Protein AF-A0A9D9TP95-F1 (afdb_monomer_lite)

Foldseek 3Di:
DDDPDDQVRQPLGPQFQDPDPDLLRLLDGGPPDDPVVVVVSVVVVCQQPDFADDPPDPDPPSYDPDQDALERGNCQQQPSNHGDDQAPDPPHGGSNNKDFAADPDADPVRHGHFDPPCGGTDRPDRGHD

Structure (mmCIF, N/CA/C/O backbone):
data_AF-A0A9D9TP95-F1
#
_entry.id   AF-A0A9D9TP95-F1
#
loop_
_atom_site.group_PDB
_atom_site.id
_atom_site.type_symbol
_atom_site.label_atom_id
_atom_site.label_alt_id
_atom_site.label_comp_id
_atom_site.label_asym_id
_atom_site.label_entity_id
_atom_site.label_seq_id
_atom_site.pdbx_PDB_ins_code
_atom_site.Cartn_x
_atom_site.Cartn_y
_atom_site.Cartn_z
_atom_site.occupancy
_atom_site.B_iso_or_equiv
_atom_site.auth_seq_id
_atom_site.auth_comp_id
_atom_site.auth_asym_id
_atom_site.auth_atom_id
_atom_site.pdbx_PDB_model_num
ATOM 1 N N . MET A 1 1 ? 25.372 18.162 0.526 1.00 48.44 1 MET A N 1
ATOM 2 C CA . MET A 1 1 ? 25.141 17.201 -0.574 1.00 48.44 1 MET A CA 1
ATOM 3 C C . MET A 1 1 ? 24.966 15.839 0.082 1.00 48.44 1 MET A C 1
ATOM 5 O O . MET A 1 1 ? 25.792 15.549 0.942 1.00 48.44 1 MET A O 1
ATOM 9 N N .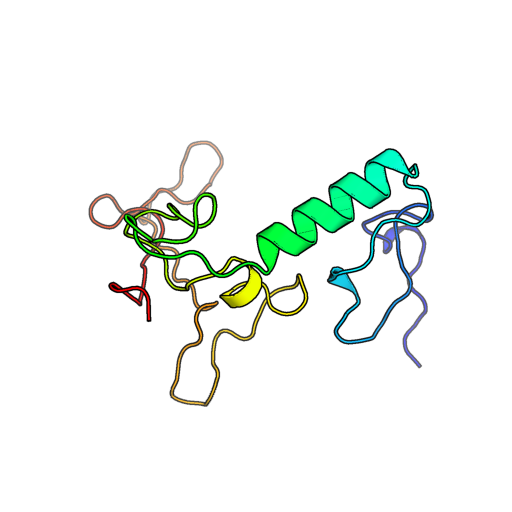 PRO A 1 2 ? 23.899 15.067 -0.193 1.00 68.06 2 PRO A N 1
ATOM 10 C CA . PRO A 1 2 ? 23.790 13.712 0.343 1.00 68.06 2 PRO A CA 1
ATOM 11 C C . PRO A 1 2 ? 24.986 12.885 -0.132 1.00 68.06 2 PRO A C 1
ATOM 13 O O . PRO A 1 2 ? 25.439 13.062 -1.264 1.00 68.06 2 PRO A O 1
ATOM 16 N N . ILE A 1 3 ? 25.514 12.025 0.734 1.00 68.25 3 ILE A N 1
ATOM 17 C CA . ILE A 1 3 ? 26.548 11.059 0.358 1.00 68.25 3 ILE A CA 1
ATOM 18 C C . ILE A 1 3 ? 25.890 10.068 -0.620 1.00 68.25 3 ILE A C 1
ATOM 20 O O . ILE A 1 3 ? 24.784 9.607 -0.326 1.00 68.25 3 ILE A O 1
ATOM 24 N N . PRO A 1 4 ? 26.489 9.782 -1.791 1.00 69.62 4 PRO A N 1
ATOM 25 C CA . PRO A 1 4 ? 25.954 8.761 -2.683 1.00 69.62 4 PRO A CA 1
ATOM 26 C C . PRO A 1 4 ? 25.964 7.408 -1.959 1.00 69.62 4 PRO A C 1
ATOM 28 O O . PRO A 1 4 ? 26.972 7.098 -1.317 1.00 69.62 4 PRO A O 1
ATOM 31 N N . PRO A 1 5 ? 24.875 6.620 -2.036 1.00 70.00 5 PRO A N 1
ATOM 32 C CA . PRO A 1 5 ? 24.805 5.358 -1.323 1.00 70.00 5 PRO A CA 1
ATOM 33 C C . PRO A 1 5 ? 25.920 4.421 -1.790 1.00 70.00 5 PRO A C 1
ATOM 35 O O . PRO A 1 5 ? 26.209 4.337 -2.989 1.00 70.00 5 PRO A O 1
ATOM 38 N N . ASN A 1 6 ? 26.566 3.742 -0.845 1.00 77.75 6 ASN A N 1
ATOM 39 C CA . ASN A 1 6 ? 27.546 2.710 -1.166 1.00 77.75 6 ASN A CA 1
ATOM 40 C C . ASN A 1 6 ? 26.844 1.431 -1.666 1.00 77.75 6 ASN A C 1
ATOM 42 O O . ASN A 1 6 ? 25.619 1.321 -1.635 1.00 77.75 6 ASN A O 1
ATOM 46 N N . GLU A 1 7 ? 27.612 0.457 -2.160 1.00 70.94 7 GLU A N 1
ATOM 47 C CA . GLU A 1 7 ? 27.042 -0.772 -2.735 1.00 70.94 7 GLU A CA 1
ATOM 48 C C . GLU A 1 7 ? 26.197 -1.579 -1.741 1.00 70.94 7 GLU A C 1
ATOM 50 O O . GLU A 1 7 ? 25.209 -2.186 -2.152 1.00 70.94 7 GLU A O 1
ATOM 55 N N . ASP A 1 8 ? 26.539 -1.532 -0.453 1.00 73.00 8 ASP A N 1
ATOM 56 C CA . ASP A 1 8 ? 25.838 -2.239 0.623 1.00 73.00 8 ASP A CA 1
ATOM 57 C C . ASP A 1 8 ? 24.522 -1.540 1.021 1.00 73.00 8 ASP A C 1
ATOM 59 O O . ASP A 1 8 ? 23.633 -2.156 1.607 1.00 73.00 8 ASP A O 1
ATOM 63 N N . GLU A 1 9 ? 24.364 -0.258 0.675 1.00 77.38 9 GLU A N 1
ATOM 64 C CA . GLU A 1 9 ? 23.144 0.530 0.898 1.00 77.38 9 GLU A CA 1
ATOM 65 C C . GLU A 1 9 ? 22.111 0.358 -0.231 1.00 77.38 9 GLU A C 1
ATOM 67 O O . GLU A 1 9 ? 20.949 0.759 -0.093 1.00 77.38 9 GLU A O 1
ATOM 72 N N . LEU A 1 10 ? 22.494 -0.273 -1.346 1.00 79.25 10 LEU A N 1
ATOM 73 C CA . LEU A 1 10 ? 21.586 -0.576 -2.449 1.00 79.25 10 LEU A CA 1
ATOM 74 C C . LEU A 1 10 ? 20.769 -1.835 -2.136 1.00 79.25 10 LEU A C 1
ATOM 76 O O . LEU A 1 10 ? 21.159 -2.948 -2.479 1.00 79.25 10 LEU A O 1
ATOM 80 N N . LEU A 1 11 ? 19.583 -1.659 -1.550 1.00 75.81 11 LEU A N 1
ATOM 81 C CA . LEU A 1 11 ? 18.682 -2.767 -1.184 1.00 75.81 11 LEU A CA 1
ATOM 82 C C . LEU A 1 11 ? 18.275 -3.668 -2.372 1.00 75.81 11 LEU A C 1
ATOM 84 O O . LEU A 1 11 ? 17.954 -4.835 -2.169 1.00 75.81 11 LEU A O 1
ATOM 88 N N . GLY A 1 12 ? 18.291 -3.144 -3.605 1.00 77.31 12 GLY A N 1
ATOM 89 C CA . GLY A 1 12 ? 18.065 -3.914 -4.840 1.00 77.31 12 GLY A CA 1
ATOM 90 C C . GLY A 1 12 ? 19.350 -4.375 -5.544 1.00 77.31 12 GLY A C 1
ATOM 91 O O . GLY A 1 12 ? 19.296 -5.007 -6.598 1.00 77.31 12 GLY A O 1
ATOM 92 N N . GLY A 1 13 ? 20.523 -4.031 -5.011 1.00 84.31 13 GLY A N 1
ATOM 93 C CA . GLY A 1 13 ? 21.806 -4.175 -5.691 1.00 84.31 13 GLY A CA 1
ATOM 94 C C . GLY A 1 13 ? 21.937 -3.283 -6.933 1.00 84.31 13 GLY A C 1
ATOM 95 O O . GLY A 1 13 ? 20.998 -2.600 -7.356 1.00 84.31 13 GLY A O 1
ATOM 96 N N . LYS A 1 14 ? 23.121 -3.297 -7.556 1.00 81.00 14 LYS A N 1
ATOM 97 C CA . LYS A 1 14 ? 23.437 -2.471 -8.740 1.00 81.00 14 LYS A CA 1
ATOM 98 C C . LYS A 1 14 ? 22.475 -2.679 -9.906 1.00 81.00 14 LYS A C 1
ATOM 100 O O . LYS A 1 14 ? 22.151 -1.734 -10.612 1.00 81.00 14 LYS A O 1
ATOM 105 N N . SER A 1 15 ? 22.050 -3.921 -10.113 1.00 83.50 15 SER A N 1
ATOM 106 C CA . SER A 1 15 ? 21.287 -4.306 -11.297 1.00 83.50 15 SER A CA 1
ATOM 107 C C . SER A 1 15 ? 19.790 -4.033 -11.174 1.00 83.50 15 SER A C 1
ATOM 109 O O . SER A 1 15 ? 19.131 -3.991 -12.202 1.00 83.50 15 SER A O 1
ATOM 111 N N . ALA A 1 16 ? 19.244 -3.865 -9.963 1.00 85.94 16 ALA A N 1
ATOM 112 C CA . ALA A 1 16 ? 17.809 -3.639 -9.760 1.00 85.94 16 ALA A CA 1
ATOM 113 C C . ALA A 1 16 ? 17.478 -2.292 -9.095 1.00 85.94 16 ALA A C 1
ATOM 115 O O . ALA A 1 16 ? 16.304 -1.958 -8.949 1.00 85.94 16 ALA A O 1
ATOM 116 N N . THR A 1 17 ? 18.486 -1.503 -8.710 1.00 87.69 17 THR A N 1
ATOM 117 C CA . THR A 1 17 ? 18.275 -0.141 -8.206 1.00 87.69 17 THR A CA 1
ATOM 118 C C . THR A 1 17 ? 18.027 0.821 -9.363 1.00 87.69 17 THR A C 1
ATOM 120 O O . THR A 1 17 ? 18.840 0.916 -10.280 1.00 87.69 17 THR A O 1
ATOM 123 N N . VAL A 1 18 ? 16.939 1.584 -9.271 1.00 88.88 18 VAL A N 1
ATOM 124 C CA . VAL A 1 18 ? 16.658 2.727 -10.146 1.00 88.88 18 VAL A CA 1
ATOM 125 C C . VAL A 1 18 ? 16.980 4.009 -9.382 1.00 88.88 18 VAL A C 1
ATOM 127 O O . VAL A 1 18 ? 16.461 4.231 -8.289 1.00 88.88 18 VAL A O 1
ATOM 130 N N . PHE A 1 19 ? 17.845 4.858 -9.940 1.00 86.81 19 PHE A N 1
ATOM 131 C CA . PHE A 1 19 ? 18.233 6.131 -9.322 1.00 86.81 19 PHE A CA 1
ATOM 132 C C . PHE A 1 19 ? 17.210 7.226 -9.637 1.00 86.81 19 PHE A C 1
ATOM 134 O O . PHE A 1 19 ? 17.455 8.120 -10.444 1.00 86.81 19 PHE A O 1
ATOM 141 N N . ASP A 1 20 ? 16.056 7.144 -8.984 1.00 89.00 20 ASP A N 1
ATOM 142 C CA . ASP A 1 20 ? 14.992 8.140 -9.047 1.00 89.00 20 ASP A CA 1
ATOM 143 C C . ASP A 1 20 ? 14.729 8.676 -7.633 1.00 89.00 20 ASP A C 1
ATOM 145 O O . ASP A 1 20 ? 14.465 7.919 -6.704 1.00 89.00 20 ASP A O 1
ATOM 149 N N . GLN A 1 21 ? 14.860 9.990 -7.459 1.00 90.25 21 GLN A N 1
ATOM 150 C CA . GLN A 1 21 ? 14.599 10.687 -6.191 1.00 90.25 21 GLN A CA 1
ATOM 151 C C . GLN A 1 21 ? 13.305 11.504 -6.239 1.00 90.25 21 GLN A C 1
ATOM 153 O O . GLN A 1 21 ? 13.030 12.305 -5.343 1.00 90.25 21 GLN A O 1
ATOM 158 N N . THR A 1 22 ? 12.519 11.342 -7.300 1.00 92.75 22 THR A N 1
ATOM 159 C CA . THR A 1 22 ? 11.205 11.955 -7.410 1.00 92.75 22 THR A CA 1
ATOM 160 C C . THR A 1 22 ? 10.172 11.152 -6.629 1.00 92.75 22 THR A C 1
ATOM 162 O O . THR A 1 22 ? 10.390 10.039 -6.156 1.00 92.75 22 THR A O 1
ATOM 165 N N . GLU A 1 23 ? 8.981 11.716 -6.534 1.00 89.94 23 GLU A N 1
ATOM 166 C CA . GLU A 1 23 ? 7.795 11.062 -5.991 1.00 89.94 23 GLU A CA 1
ATOM 167 C C . GLU A 1 23 ? 7.376 9.765 -6.710 1.00 89.94 23 GLU A C 1
ATOM 169 O O . GLU A 1 23 ? 6.536 9.046 -6.178 1.00 89.94 23 GLU A O 1
ATOM 174 N N . ASN A 1 24 ? 7.940 9.458 -7.885 1.00 91.25 24 ASN A N 1
ATOM 175 C CA . ASN A 1 24 ? 7.645 8.242 -8.650 1.00 91.25 24 ASN A CA 1
ATOM 176 C C . ASN A 1 24 ? 8.690 7.131 -8.459 1.00 91.25 24 ASN A C 1
ATOM 178 O O . ASN A 1 24 ? 8.580 6.089 -9.103 1.00 91.25 24 ASN A O 1
ATOM 182 N N . ALA A 1 25 ? 9.663 7.315 -7.557 1.00 91.25 25 ALA A N 1
ATOM 183 C CA . ALA A 1 25 ? 10.798 6.410 -7.378 1.00 91.25 25 ALA A CA 1
ATOM 184 C C . ALA A 1 25 ? 10.410 4.928 -7.235 1.00 91.25 25 ALA A C 1
ATOM 186 O O . ALA A 1 25 ? 11.073 4.054 -7.793 1.00 91.25 25 ALA A O 1
ATOM 187 N N . LEU A 1 26 ? 9.311 4.651 -6.529 1.00 90.56 26 LEU A N 1
ATOM 188 C CA . LEU A 1 26 ? 8.838 3.298 -6.219 1.00 90.56 26 LEU A CA 1
ATOM 189 C C . LEU A 1 26 ? 7.982 2.667 -7.329 1.00 90.56 26 LEU A C 1
ATOM 191 O O . LEU A 1 26 ? 7.660 1.485 -7.253 1.00 90.56 26 LEU A O 1
ATOM 195 N N . GLY A 1 27 ? 7.641 3.431 -8.369 1.00 91.50 27 GLY A N 1
ATOM 196 C CA . GLY A 1 27 ? 6.860 2.965 -9.515 1.00 91.50 27 GLY A CA 1
ATOM 197 C C . GLY A 1 27 ? 7.703 2.495 -10.701 1.00 91.50 27 GLY A C 1
ATOM 198 O O . GLY A 1 27 ? 7.140 2.142 -11.741 1.00 91.50 27 GLY A O 1
ATOM 199 N N . ASN A 1 28 ? 9.034 2.510 -10.585 1.00 92.69 28 ASN A N 1
ATOM 200 C CA . ASN A 1 28 ? 9.930 2.142 -11.678 1.00 92.69 28 ASN A CA 1
ATOM 201 C C . ASN A 1 28 ? 10.078 0.613 -11.811 1.00 92.69 28 ASN A C 1
ATOM 203 O O . ASN A 1 28 ? 10.288 -0.072 -10.806 1.00 92.69 28 ASN A O 1
ATOM 207 N N . PRO A 1 29 ? 10.032 0.055 -13.037 1.00 93.06 29 PRO A N 1
ATOM 208 C CA . PRO A 1 29 ? 10.486 -1.310 -13.272 1.00 93.06 29 PRO A CA 1
ATOM 209 C C . PRO A 1 29 ? 12.008 -1.397 -13.115 1.00 93.06 29 PRO A C 1
ATOM 211 O O . PRO A 1 29 ? 12.728 -0.431 -13.368 1.00 93.06 29 PRO A O 1
ATOM 214 N N . ILE A 1 30 ? 12.516 -2.581 -12.775 1.00 90.19 30 ILE A N 1
ATOM 215 C CA . ILE A 1 30 ? 13.963 -2.833 -12.800 1.00 90.19 30 ILE A CA 1
ATOM 216 C C . ILE A 1 30 ? 14.474 -2.780 -14.256 1.00 90.19 30 ILE A C 1
ATOM 218 O O . ILE A 1 30 ? 13.773 -3.182 -15.186 1.00 90.19 30 ILE A O 1
ATOM 222 N N . HIS A 1 31 ? 15.688 -2.270 -14.476 1.00 86.19 31 HIS A N 1
ATOM 223 C CA . HIS A 1 31 ? 16.194 -1.882 -15.807 1.00 86.19 31 HIS A CA 1
ATOM 224 C C . HIS A 1 31 ? 16.405 -3.030 -16.814 1.00 86.19 31 HIS A C 1
ATOM 226 O O . HIS A 1 31 ? 16.616 -2.797 -17.999 1.00 86.19 31 HIS A O 1
ATOM 232 N N . ASN A 1 32 ? 16.383 -4.266 -16.342 1.00 88.25 32 ASN A N 1
ATOM 233 C CA . ASN A 1 32 ? 16.829 -5.482 -17.017 1.00 88.25 32 ASN A CA 1
ATOM 234 C C . ASN A 1 32 ? 15.716 -6.540 -17.096 1.00 88.25 32 ASN A C 1
ATOM 236 O O . ASN A 1 32 ? 15.986 -7.735 -17.220 1.00 88.25 32 ASN A O 1
ATOM 240 N N . LEU A 1 33 ? 14.459 -6.092 -17.042 1.00 92.12 33 LEU A N 1
ATOM 241 C CA . LEU A 1 33 ? 13.306 -6.911 -17.399 1.00 92.12 33 LEU A CA 1
ATOM 242 C C . LEU A 1 33 ? 13.304 -7.232 -18.896 1.00 92.12 33 LEU A C 1
ATOM 244 O O . LEU A 1 33 ? 13.659 -6.398 -19.727 1.00 92.12 33 LEU A O 1
ATOM 248 N N . THR A 1 34 ? 12.854 -8.439 -19.240 1.00 96.19 34 THR A N 1
ATOM 249 C CA . THR A 1 34 ? 12.525 -8.777 -20.629 1.00 96.19 34 THR A CA 1
ATOM 250 C C . THR A 1 34 ? 11.283 -8.005 -21.084 1.00 96.19 34 THR A C 1
ATOM 252 O O . THR A 1 34 ? 10.491 -7.558 -20.252 1.00 96.19 34 THR A O 1
ATOM 255 N N . ASP A 1 35 ? 11.037 -7.911 -22.393 1.00 96.81 35 ASP A N 1
ATOM 256 C CA . ASP A 1 35 ? 9.807 -7.290 -22.916 1.00 96.81 35 ASP A CA 1
ATOM 257 C C . ASP A 1 35 ? 8.540 -7.942 -22.340 1.00 96.81 35 ASP A C 1
ATOM 259 O O . ASP A 1 35 ? 7.580 -7.263 -21.970 1.00 96.81 35 ASP A O 1
ATOM 263 N N . ALA A 1 36 ? 8.550 -9.271 -22.198 1.00 97.81 36 ALA A N 1
ATOM 264 C CA . ALA A 1 36 ? 7.447 -10.009 -21.593 1.00 97.81 36 ALA A CA 1
ATOM 265 C C . ALA A 1 36 ? 7.235 -9.621 -20.119 1.00 97.81 36 ALA A C 1
ATOM 267 O O . ALA A 1 36 ? 6.094 -9.507 -19.666 1.00 97.81 36 ALA A O 1
ATOM 268 N N . ASP A 1 37 ? 8.313 -9.385 -19.372 1.00 97.00 37 ASP A N 1
ATOM 269 C CA . ASP A 1 37 ? 8.229 -8.972 -17.972 1.00 97.00 37 ASP A CA 1
ATOM 270 C C . ASP A 1 37 ? 7.837 -7.502 -17.818 1.00 97.00 37 ASP A C 1
ATOM 272 O O . ASP A 1 37 ? 7.077 -7.177 -16.909 1.00 97.00 37 ASP A O 1
ATOM 276 N N . LEU A 1 38 ? 8.249 -6.620 -18.733 1.00 95.94 38 LEU A N 1
ATOM 277 C CA . LEU A 1 38 ? 7.774 -5.233 -18.778 1.00 95.94 38 LEU A CA 1
ATOM 278 C C . LEU A 1 38 ? 6.264 -5.155 -19.031 1.00 95.94 38 LEU A C 1
ATOM 280 O O . LEU A 1 38 ? 5.571 -4.343 -18.410 1.00 95.94 38 LEU A O 1
ATOM 284 N N . ILE A 1 39 ? 5.731 -6.028 -19.893 1.00 97.25 39 ILE A N 1
ATOM 285 C CA . ILE A 1 39 ? 4.283 -6.151 -20.111 1.00 97.25 39 ILE A CA 1
ATOM 286 C C . ILE A 1 39 ? 3.589 -6.604 -18.822 1.00 97.25 39 ILE A C 1
ATOM 288 O O . ILE A 1 39 ? 2.595 -5.998 -18.418 1.00 97.25 39 ILE A O 1
ATOM 292 N N . ARG A 1 40 ? 4.122 -7.628 -18.139 1.00 96.69 40 ARG A N 1
ATOM 293 C CA . ARG A 1 40 ? 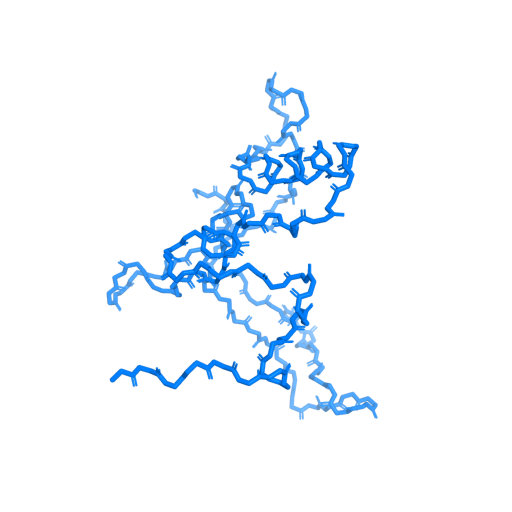3.575 -8.112 -16.856 1.00 96.69 40 ARG A CA 1
ATOM 294 C C . ARG A 1 40 ? 3.616 -7.036 -15.775 1.00 96.69 40 ARG A C 1
ATOM 296 O O . ARG A 1 40 ? 2.616 -6.832 -15.091 1.00 96.69 40 ARG A O 1
ATOM 303 N N . PHE A 1 41 ? 4.733 -6.321 -15.657 1.00 95.25 41 PHE A N 1
ATOM 304 C CA . PHE A 1 41 ? 4.890 -5.197 -14.738 1.00 95.25 41 PHE A CA 1
ATOM 305 C C . PHE A 1 41 ? 3.840 -4.116 -15.007 1.00 95.25 41 PHE A C 1
ATOM 307 O O . PHE A 1 41 ? 3.128 -3.694 -14.098 1.00 95.25 41 PHE A O 1
ATOM 314 N N . SER A 1 42 ? 3.687 -3.714 -16.270 1.00 94.69 42 SER A N 1
ATOM 315 C CA . SER A 1 42 ? 2.732 -2.677 -16.673 1.00 94.69 42 SER A CA 1
ATOM 316 C C . SER A 1 42 ? 1.285 -3.092 -16.404 1.00 94.69 42 SER A C 1
ATOM 318 O O . SER A 1 42 ? 0.495 -2.290 -15.901 1.00 94.69 42 SER A O 1
ATOM 320 N N . ALA A 1 43 ? 0.941 -4.355 -16.678 1.00 94.62 43 ALA A N 1
ATOM 321 C CA . ALA A 1 43 ? -0.370 -4.914 -16.364 1.00 94.62 43 ALA A CA 1
ATOM 322 C C . ALA A 1 43 ? -0.633 -4.930 -14.848 1.00 94.62 43 ALA A C 1
ATOM 324 O O . ALA A 1 43 ? -1.681 -4.464 -14.404 1.00 94.62 43 ALA A O 1
ATOM 325 N N . GLY A 1 44 ? 0.333 -5.385 -14.043 1.00 92.38 44 GLY A N 1
ATOM 326 C CA . GLY A 1 44 ? 0.239 -5.376 -12.580 1.00 92.38 44 GLY A CA 1
ATOM 327 C C . GLY A 1 44 ? 0.083 -3.966 -12.007 1.00 92.38 44 GLY A C 1
ATOM 328 O O . GLY A 1 44 ? -0.794 -3.726 -11.179 1.00 92.38 44 GLY A O 1
ATOM 329 N N . ASN A 1 45 ? 0.857 -3.003 -12.508 1.00 92.56 45 ASN A N 1
ATOM 330 C CA . ASN A 1 45 ? 0.751 -1.609 -12.082 1.00 92.56 45 ASN A CA 1
ATOM 331 C C . ASN A 1 45 ? -0.603 -0.984 -12.490 1.00 92.56 45 ASN A C 1
ATOM 333 O O . ASN A 1 45 ? -1.204 -0.208 -11.745 1.00 92.56 45 ASN A O 1
ATOM 337 N N . SER A 1 46 ? -1.152 -1.364 -13.650 1.0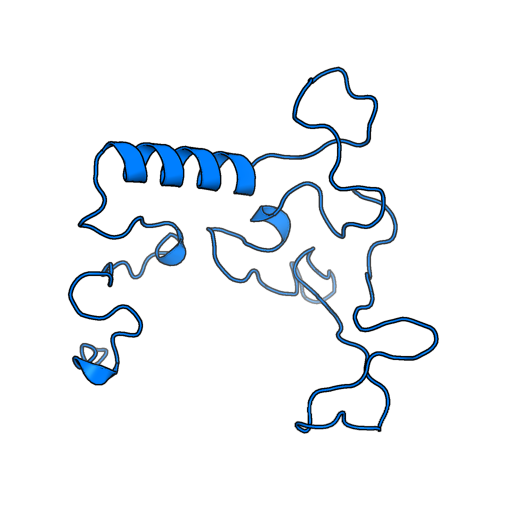0 91.50 46 SER A N 1
ATOM 338 C CA . SER A 1 46 ? -2.523 -0.989 -14.021 1.00 91.50 46 SER A CA 1
ATOM 339 C C . SER A 1 46 ? -3.553 -1.544 -13.033 1.00 91.50 46 SER A C 1
ATOM 341 O O . SER A 1 46 ? -4.412 -0.788 -12.584 1.00 91.50 46 SER A O 1
ATOM 343 N N . LEU A 1 47 ? -3.441 -2.817 -12.636 1.00 88.81 47 LEU A N 1
ATOM 344 C CA . LEU A 1 47 ? -4.318 -3.429 -11.630 1.00 88.81 47 LEU A CA 1
ATOM 345 C C . LEU A 1 47 ? -4.198 -2.751 -10.256 1.00 88.81 47 LEU A C 1
ATOM 347 O O . LEU A 1 47 ? -5.219 -2.490 -9.627 1.00 88.81 47 LEU A O 1
ATOM 351 N N . ASN A 1 48 ? -2.985 -2.394 -9.822 1.00 89.12 48 ASN A N 1
ATOM 352 C CA . ASN A 1 48 ? -2.741 -1.676 -8.562 1.00 89.12 48 ASN A CA 1
ATOM 353 C C . ASN A 1 48 ? -3.485 -0.328 -8.500 1.00 89.12 48 ASN A C 1
ATOM 355 O O . ASN A 1 48 ? -4.016 0.069 -7.460 1.00 89.12 48 ASN A O 1
ATOM 359 N N . ARG A 1 49 ? -3.546 0.373 -9.638 1.00 89.81 49 ARG A N 1
ATOM 360 C CA . ARG A 1 49 ? -4.198 1.683 -9.772 1.00 89.81 49 ARG A CA 1
ATOM 361 C C . ARG A 1 49 ? -5.685 1.612 -10.102 1.00 89.81 49 ARG A C 1
ATOM 363 O O . ARG A 1 49 ? -6.346 2.648 -10.120 1.00 89.81 49 ARG A O 1
ATOM 370 N N . ASN A 1 50 ? -6.210 0.427 -10.389 1.00 88.19 50 ASN A N 1
ATOM 371 C CA . ASN A 1 50 ? -7.603 0.271 -10.766 1.00 88.19 50 ASN A CA 1
ATOM 372 C C . ASN A 1 50 ? -8.520 0.429 -9.551 1.00 88.19 50 ASN A C 1
ATOM 374 O O . ASN A 1 50 ? -8.324 -0.212 -8.522 1.00 88.19 50 ASN A O 1
ATOM 378 N N . ASN A 1 51 ? -9.563 1.245 -9.714 1.00 86.62 51 ASN A N 1
ATOM 379 C CA . ASN A 1 51 ? -10.684 1.249 -8.785 1.00 86.62 51 ASN A CA 1
ATOM 380 C C . ASN A 1 51 ? -11.523 -0.015 -8.996 1.00 86.62 51 ASN A C 1
ATOM 382 O O . ASN A 1 51 ? -11.891 -0.348 -10.133 1.00 86.62 51 ASN A O 1
ATOM 386 N N . TRP A 1 52 ? -11.818 -0.671 -7.884 1.00 83.56 52 TRP A N 1
ATOM 387 C CA . TRP A 1 52 ? -12.700 -1.812 -7.731 1.00 83.56 52 TRP A CA 1
ATOM 388 C C . TRP A 1 52 ? -14.069 -1.337 -7.271 1.00 83.56 52 TRP A C 1
ATOM 390 O O . TRP A 1 52 ? -14.206 -0.334 -6.567 1.00 83.56 52 TRP A O 1
ATOM 400 N N . THR A 1 53 ? -15.089 -2.076 -7.668 1.00 77.38 53 THR A N 1
ATOM 401 C CA . THR A 1 53 ? -16.483 -1.759 -7.382 1.00 77.38 53 THR A CA 1
ATOM 402 C C . THR A 1 53 ? -17.155 -2.958 -6.726 1.00 77.38 53 THR A C 1
ATOM 404 O O . THR A 1 53 ? -16.760 -4.113 -6.917 1.00 77.38 53 THR A O 1
ATOM 407 N N . THR A 1 54 ? -18.126 -2.672 -5.862 1.00 74.94 54 THR A N 1
ATOM 408 C CA . THR A 1 54 ? -18.906 -3.705 -5.188 1.00 74.94 54 THR A CA 1
ATOM 409 C C . THR A 1 54 ? -19.733 -4.458 -6.220 1.00 74.94 54 THR A C 1
ATOM 411 O O . THR A 1 54 ? -20.499 -3.854 -6.967 1.00 74.94 54 THR A O 1
ATOM 414 N N . ALA A 1 55 ? -19.602 -5.782 -6.229 1.00 72.38 55 ALA A N 1
ATOM 415 C CA . ALA A 1 55 ? -20.397 -6.628 -7.102 1.00 72.38 55 ALA A CA 1
ATOM 416 C C . ALA A 1 55 ? -21.892 -6.579 -6.715 1.00 72.38 55 ALA A C 1
ATOM 418 O O . ALA A 1 55 ? -22.211 -6.504 -5.523 1.00 72.38 55 ALA A O 1
ATOM 419 N N . PRO A 1 56 ? -22.815 -6.701 -7.685 1.00 76.44 56 PRO A N 1
ATOM 420 C CA . PRO A 1 56 ? -22.564 -6.822 -9.122 1.00 76.44 56 PRO A CA 1
ATOM 421 C C . PRO A 1 56 ? -22.393 -5.445 -9.785 1.00 76.44 56 PRO A C 1
ATOM 423 O O . PRO A 1 56 ? -23.295 -4.609 -9.708 1.00 76.44 56 PRO A O 1
ATOM 426 N N . ALA A 1 57 ? -21.280 -5.218 -10.485 1.00 69.56 57 ALA A N 1
ATOM 427 C CA . ALA A 1 57 ? -21.094 -4.018 -11.292 1.00 69.56 57 ALA A CA 1
ATOM 428 C C . ALA A 1 57 ? -21.209 -4.316 -12.793 1.00 69.56 57 ALA A C 1
ATOM 430 O O . ALA A 1 57 ? -20.991 -5.428 -13.263 1.00 69.56 57 ALA A O 1
ATOM 431 N N . SER A 1 58 ? -21.521 -3.290 -13.586 1.00 70.19 58 SER A N 1
ATOM 432 C CA . SER A 1 58 ? -21.619 -3.407 -15.049 1.00 70.19 58 SER A CA 1
ATOM 433 C C . SER A 1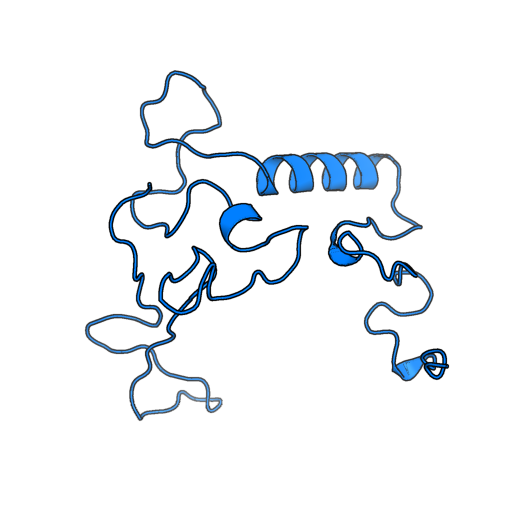 58 ? -20.264 -3.609 -15.745 1.00 70.19 58 SER A C 1
ATOM 435 O O . SER A 1 58 ? -20.221 -3.935 -16.930 1.00 70.19 58 SER A O 1
ATOM 437 N N . ALA A 1 59 ? -19.153 -3.382 -15.038 1.00 70.19 59 ALA A N 1
ATOM 438 C CA . ALA A 1 59 ? -17.796 -3.515 -15.554 1.00 70.19 59 ALA A CA 1
ATOM 439 C C . ALA A 1 59 ? -17.188 -4.870 -15.152 1.00 70.19 59 ALA A C 1
ATOM 441 O O . ALA A 1 59 ? -16.488 -4.977 -14.143 1.00 70.19 59 ALA A O 1
ATOM 442 N N . ASN A 1 60 ? -17.430 -5.893 -15.977 1.00 63.66 60 ASN A N 1
ATOM 443 C CA . ASN A 1 60 ? -16.858 -7.232 -15.807 1.00 63.66 60 ASN A CA 1
ATOM 444 C C . ASN A 1 60 ? -15.327 -7.156 -15.620 1.00 63.66 60 ASN A C 1
ATOM 446 O O . ASN A 1 60 ? -14.626 -6.560 -16.439 1.00 63.66 60 ASN A O 1
ATOM 450 N N . GLY A 1 61 ? -14.809 -7.748 -14.538 1.00 70.31 61 GLY A N 1
ATOM 451 C CA . GLY A 1 61 ? -13.376 -7.751 -14.194 1.00 70.31 61 GLY A CA 1
ATOM 452 C C . GLY A 1 61 ? -12.920 -6.661 -13.213 1.00 70.31 61 GLY A C 1
ATOM 453 O O . GLY A 1 61 ? -11.748 -6.645 -12.844 1.00 70.31 61 GLY A O 1
ATOM 454 N N . ARG A 1 62 ? -13.821 -5.770 -12.771 1.00 71.56 62 ARG A N 1
ATOM 455 C CA . ARG A 1 62 ? -13.593 -4.829 -11.650 1.00 71.56 62 ARG A CA 1
ATOM 456 C C . ARG A 1 62 ? -14.442 -5.138 -10.414 1.00 71.56 62 ARG A C 1
ATOM 458 O O . ARG A 1 62 ? -14.400 -4.388 -9.439 1.00 71.56 62 ARG A O 1
ATOM 465 N N . ASP A 1 63 ? -15.185 -6.237 -10.463 1.00 71.44 63 ASP A N 1
ATOM 466 C CA . ASP A 1 63 ? -15.866 -6.808 -9.310 1.00 71.44 63 ASP A CA 1
ATOM 467 C C . ASP A 1 63 ? -14.838 -7.406 -8.340 1.00 71.44 63 ASP A C 1
ATOM 469 O O . ASP A 1 63 ? -13.932 -8.126 -8.757 1.00 71.44 63 ASP A O 1
ATOM 473 N N . GLY A 1 64 ? -15.029 -7.185 -7.037 1.00 65.31 64 GLY A N 1
ATOM 474 C CA . GLY A 1 64 ? -14.541 -8.143 -6.040 1.00 65.31 64 GLY A CA 1
ATOM 475 C C . GLY A 1 64 ? -13.226 -7.841 -5.315 1.00 65.31 64 GLY A C 1
ATOM 476 O O . GLY A 1 64 ? -12.343 -8.689 -5.280 1.00 65.31 64 GLY A O 1
ATOM 477 N N . LEU A 1 65 ? -13.155 -6.735 -4.568 1.00 64.94 65 LEU A N 1
ATOM 478 C CA . LEU A 1 65 ? -12.260 -6.667 -3.392 1.00 64.94 65 LEU A CA 1
ATOM 479 C C . LEU A 1 65 ? -12.875 -7.290 -2.120 1.00 64.94 65 LEU A C 1
ATOM 481 O O . LEU A 1 65 ? -12.192 -7.455 -1.112 1.00 64.94 65 LEU A O 1
ATOM 485 N N . GLY A 1 66 ? -14.162 -7.647 -2.161 1.00 69.00 66 GLY A N 1
ATOM 486 C CA . GLY A 1 66 ? -14.929 -8.048 -0.983 1.00 69.00 66 GLY A CA 1
ATOM 487 C C . GLY A 1 66 ? -15.428 -6.846 -0.162 1.00 69.00 66 GLY A C 1
ATOM 488 O O . GLY A 1 66 ? -15.117 -5.699 -0.478 1.00 69.00 66 GLY A O 1
ATOM 489 N N . PRO A 1 67 ? -16.248 -7.084 0.877 1.00 66.81 67 PRO A N 1
ATOM 490 C CA . PRO A 1 67 ? -16.918 -6.014 1.621 1.00 66.81 67 PRO A CA 1
ATOM 491 C C . PRO A 1 67 ? -16.009 -5.257 2.604 1.00 66.81 67 PRO A C 1
ATOM 493 O O . PRO A 1 67 ? -16.407 -4.211 3.107 1.00 66.81 67 PRO A O 1
ATOM 496 N N . LEU A 1 68 ? -14.813 -5.773 2.904 1.00 70.38 68 LEU A N 1
ATOM 497 C CA . LEU A 1 68 ? -13.930 -5.245 3.946 1.00 70.38 68 LEU A CA 1
ATOM 498 C C . LEU A 1 68 ? -12.652 -4.665 3.337 1.00 70.38 68 LEU A C 1
ATOM 500 O O . LEU A 1 68 ? -11.614 -5.323 3.293 1.00 70.38 68 LEU A O 1
ATOM 504 N N . PHE A 1 69 ? -12.726 -3.416 2.883 1.00 74.31 69 PHE A N 1
ATOM 505 C CA . PHE A 1 69 ? -11.560 -2.663 2.427 1.00 74.31 69 PHE A CA 1
ATOM 506 C C . PHE A 1 69 ? -11.668 -1.203 2.865 1.00 74.31 69 PHE A C 1
ATOM 508 O O . PHE A 1 69 ? -12.746 -0.611 2.832 1.00 74.31 69 PHE A O 1
ATOM 515 N N . ASN A 1 70 ? -10.540 -0.593 3.236 1.00 79.19 70 ASN A N 1
ATOM 516 C CA . ASN A 1 70 ? -10.531 0.816 3.630 1.00 79.19 70 ASN A CA 1
ATOM 517 C C . ASN A 1 70 ? -10.646 1.769 2.429 1.00 79.19 70 ASN A C 1
ATOM 519 O O . ASN A 1 70 ? -10.937 2.939 2.646 1.00 79.19 70 ASN A O 1
ATOM 523 N N . GLY A 1 71 ? -10.437 1.311 1.189 1.00 82.69 71 GLY A N 1
ATOM 524 C CA . GLY A 1 71 ? -10.452 2.113 -0.045 1.00 82.69 71 GLY A CA 1
ATOM 525 C C . GLY A 1 71 ? -10.882 1.321 -1.290 1.00 82.69 71 GLY A C 1
ATOM 526 O O . GLY A 1 71 ? -11.096 0.117 -1.224 1.00 82.69 71 GLY A O 1
ATOM 527 N N . GLN A 1 72 ? -11.030 1.998 -2.431 1.00 83.94 72 GLN A N 1
ATOM 528 C CA . GLN A 1 72 ? -11.479 1.375 -3.691 1.00 83.94 72 GLN A CA 1
ATOM 529 C C . GLN A 1 72 ? -10.334 0.874 -4.577 1.00 83.94 72 GLN A C 1
ATOM 531 O O . GLN A 1 72 ? -10.594 0.252 -5.595 1.00 83.94 72 GLN A O 1
ATOM 536 N N . SER A 1 73 ? -9.075 1.132 -4.231 1.00 87.88 73 SER A N 1
ATOM 537 C CA . SER A 1 73 ? -7.909 0.686 -4.997 1.00 87.88 73 SER A CA 1
ATOM 538 C C . SER A 1 73 ? -6.742 0.376 -4.068 1.00 87.88 73 SER A C 1
ATOM 540 O O . SER A 1 73 ? -6.659 0.895 -2.952 1.00 87.88 73 SER A O 1
ATOM 542 N N . CYS A 1 74 ? -5.796 -0.431 -4.542 1.00 88.38 74 CYS A N 1
ATOM 543 C CA . CYS A 1 74 ? -4.541 -0.661 -3.831 1.00 88.38 74 CYS A CA 1
ATOM 544 C C . CYS A 1 74 ? -3.748 0.654 -3.713 1.00 88.38 74 CYS A C 1
ATOM 546 O O . CYS A 1 74 ? -3.218 0.980 -2.648 1.00 88.38 74 CYS A O 1
ATOM 548 N N . SER A 1 75 ? -3.760 1.467 -4.778 1.00 90.75 75 SER A N 1
ATOM 549 C CA . SER A 1 75 ? -3.131 2.792 -4.825 1.00 90.75 75 SER A CA 1
ATOM 550 C C . SER A 1 75 ? -3.714 3.816 -3.841 1.00 90.75 75 SER A C 1
ATOM 552 O O . SER A 1 75 ? -3.035 4.790 -3.525 1.00 90.75 75 SER A O 1
ATOM 554 N N . ALA A 1 76 ? -4.926 3.605 -3.309 1.00 88.19 76 ALA A N 1
ATOM 555 C CA . ALA A 1 76 ? -5.490 4.460 -2.261 1.00 88.19 76 ALA A CA 1
ATOM 556 C C . ALA A 1 76 ? -4.681 4.375 -0.953 1.00 88.19 76 ALA A C 1
ATOM 558 O O . ALA A 1 76 ? -4.595 5.356 -0.213 1.00 88.19 76 ALA A O 1
ATOM 559 N N . CYS A 1 77 ? -4.071 3.215 -0.685 1.00 88.62 77 CYS A N 1
ATOM 560 C CA . CYS A 1 77 ? -3.143 3.012 0.429 1.00 88.62 77 CYS A CA 1
ATOM 561 C C . CYS A 1 77 ? -1.677 3.137 -0.018 1.00 88.62 77 CYS A C 1
ATOM 563 O O . CYS A 1 77 ? -0.838 3.621 0.748 1.00 88.62 77 CYS A O 1
ATOM 565 N N . HIS A 1 78 ? -1.387 2.761 -1.267 1.00 90.44 78 HIS A N 1
ATOM 566 C CA . HIS A 1 78 ? -0.060 2.770 -1.879 1.00 90.44 78 HIS A CA 1
ATOM 567 C C . HIS A 1 78 ? 0.120 3.890 -2.916 1.00 90.44 78 HIS A C 1
ATOM 569 O O . HIS A 1 78 ? 0.313 3.634 -4.108 1.00 90.44 78 HIS A O 1
ATOM 575 N N . LEU A 1 79 ? 0.022 5.149 -2.480 1.00 90.00 79 LEU A N 1
ATOM 576 C CA . LEU A 1 79 ? 0.173 6.310 -3.353 1.00 90.00 79 LEU A CA 1
ATOM 577 C C . LEU A 1 79 ? 1.547 6.290 -4.032 1.00 90.00 79 LEU A C 1
ATOM 579 O O . LEU A 1 79 ? 2.570 6.163 -3.358 1.00 90.00 79 LEU A O 1
ATOM 583 N N . LYS A 1 80 ? 1.545 6.431 -5.365 1.00 91.75 80 LYS A N 1
ATOM 584 C CA . LYS A 1 80 ? 2.746 6.369 -6.223 1.00 91.75 80 LYS A CA 1
ATOM 585 C C . LYS A 1 80 ? 3.593 5.123 -5.950 1.00 91.75 80 LYS A C 1
ATOM 587 O O . LYS A 1 80 ? 4.812 5.194 -5.847 1.00 91.75 80 LYS A O 1
ATOM 592 N N . ASP A 1 81 ? 2.902 3.995 -5.777 1.00 92.06 81 ASP A N 1
ATOM 593 C CA . ASP A 1 81 ? 3.486 2.672 -5.536 1.00 92.06 81 ASP A CA 1
ATOM 594 C C . ASP A 1 81 ? 4.295 2.585 -4.220 1.00 92.06 81 ASP A C 1
ATOM 596 O O . ASP A 1 81 ? 5.026 1.629 -3.968 1.00 92.06 81 ASP A O 1
ATOM 600 N N . GLY A 1 82 ? 4.121 3.579 -3.340 1.00 89.69 82 GLY A N 1
ATOM 601 C CA . GLY A 1 82 ? 4.819 3.717 -2.069 1.00 89.69 82 GLY A CA 1
ATOM 602 C C . GLY A 1 82 ? 3.938 3.558 -0.837 1.00 89.69 82 GLY A C 1
ATOM 603 O O . GLY A 1 82 ? 2.898 2.907 -0.858 1.00 89.69 82 GLY A O 1
ATOM 604 N N . LYS A 1 83 ? 4.376 4.144 0.281 1.00 87.62 83 LYS A N 1
ATOM 605 C CA . LYS A 1 83 ? 3.575 4.272 1.508 1.00 87.62 83 LYS A CA 1
ATOM 606 C C . LYS A 1 83 ? 2.938 5.660 1.523 1.00 87.62 83 LYS A C 1
ATOM 608 O O . LYS A 1 83 ? 3.660 6.652 1.450 1.00 87.62 83 LYS A O 1
ATOM 613 N N . SER A 1 84 ? 1.614 5.749 1.637 1.00 88.19 84 SER A N 1
ATOM 614 C CA . SER A 1 84 ? 0.955 7.062 1.727 1.00 88.19 84 SER A CA 1
ATOM 615 C C . SER A 1 84 ? 1.030 7.647 3.137 1.00 88.19 84 SER A C 1
ATOM 617 O O . SER A 1 84 ? 1.243 6.936 4.119 1.00 88.19 84 SER A O 1
ATOM 619 N N . ASN A 1 85 ? 0.792 8.955 3.245 1.00 89.69 85 ASN A N 1
ATOM 620 C CA . ASN A 1 85 ? 0.676 9.626 4.534 1.00 89.69 85 ASN A CA 1
ATOM 621 C C . ASN A 1 85 ? -0.549 9.080 5.301 1.00 89.69 85 ASN A C 1
ATOM 623 O O . ASN A 1 85 ? -1.635 9.028 4.712 1.00 89.69 85 ASN A O 1
ATOM 627 N N . PRO A 1 86 ? -0.426 8.686 6.583 1.00 89.25 86 PRO A N 1
ATOM 628 C CA . PRO A 1 86 ? -1.564 8.252 7.397 1.00 89.25 86 PRO A CA 1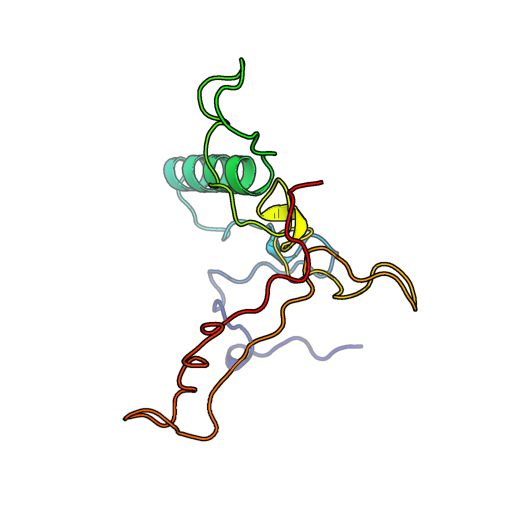
ATOM 629 C C . PRO A 1 86 ? -2.650 9.325 7.572 1.00 89.25 86 PRO A C 1
ATOM 631 O O . PRO A 1 86 ? -3.792 8.992 7.878 1.00 89.25 86 PRO A O 1
ATOM 634 N N . PHE A 1 87 ? -2.338 10.602 7.341 1.00 91.00 87 PHE A N 1
ATOM 635 C CA . PHE A 1 87 ? -3.289 11.702 7.467 1.00 91.00 87 PHE A CA 1
ATOM 636 C C . PHE A 1 87 ? -3.304 12.573 6.206 1.00 91.00 87 PHE A C 1
ATOM 638 O O . PHE A 1 87 ? -2.274 12.823 5.584 1.00 91.00 87 PHE A O 1
ATOM 645 N N . THR A 1 88 ? -4.493 13.036 5.818 1.00 89.62 88 THR A N 1
ATOM 646 C CA . THR A 1 88 ? -4.684 14.006 4.716 1.00 89.62 88 THR A CA 1
ATOM 647 C C . THR A 1 88 ? -4.778 15.451 5.212 1.00 89.62 88 THR A C 1
ATOM 649 O O . THR A 1 88 ? -4.601 16.384 4.436 1.00 89.62 88 THR A O 1
ATOM 652 N N . SER A 1 89 ? -5.036 15.633 6.506 1.00 92.25 89 SER A N 1
ATOM 653 C CA . SER A 1 89 ? -4.946 16.885 7.262 1.00 92.25 89 SER A CA 1
ATOM 654 C C . SER A 1 89 ? -4.756 16.543 8.743 1.00 92.25 89 SER A C 1
ATOM 656 O O . SER A 1 89 ? -4.875 15.375 9.111 1.00 92.25 89 SER A O 1
ATOM 658 N N . GLU A 1 90 ? -4.529 17.537 9.604 1.00 90.25 90 GLU A N 1
ATOM 659 C CA . GLU A 1 90 ? -4.322 17.335 11.052 1.00 90.25 90 GLU A CA 1
ATOM 660 C C . GLU A 1 90 ? -5.400 16.477 11.735 1.00 90.25 90 GLU A C 1
ATOM 662 O O . GLU A 1 90 ? -5.119 15.790 12.711 1.00 90.25 90 GLU A O 1
ATOM 667 N N . THR A 1 91 ? -6.630 16.484 11.216 1.00 89.88 91 THR A N 1
ATOM 668 C CA . THR A 1 91 ? -7.778 15.794 11.822 1.00 89.88 91 THR A CA 1
ATOM 669 C C . THR A 1 91 ? -8.394 14.713 10.935 1.00 89.88 91 THR A C 1
ATOM 671 O O . THR A 1 91 ? -9.335 14.043 11.361 1.00 89.88 91 THR A O 1
ATOM 674 N N . LYS A 1 92 ? -7.896 14.515 9.704 1.00 89.25 92 LYS A N 1
ATOM 675 C CA . LYS A 1 92 ? -8.518 13.609 8.727 1.00 89.25 92 LYS A CA 1
ATOM 676 C C . LYS A 1 92 ? -7.603 12.426 8.387 1.00 89.25 92 LYS A C 1
ATOM 678 O O . LYS A 1 92 ? -6.671 12.604 7.591 1.00 89.25 92 LYS A O 1
ATOM 683 N N . PRO A 1 93 ? -7.877 11.213 8.910 1.00 89.50 93 PRO A N 1
ATOM 684 C CA . PRO A 1 93 ? -7.113 10.027 8.545 1.00 89.50 93 PRO A CA 1
ATOM 685 C C . PRO A 1 93 ? -7.280 9.716 7.055 1.00 89.50 93 PRO A C 1
ATOM 687 O O . PRO A 1 93 ? -8.354 9.904 6.474 1.00 89.50 93 PRO A O 1
ATOM 690 N N . SER A 1 94 ? -6.205 9.251 6.429 1.00 89.69 94 SER A N 1
ATOM 691 C CA . SER A 1 94 ? -6.226 8.762 5.054 1.00 89.69 94 SER A CA 1
ATOM 692 C C . SER A 1 94 ? -6.687 7.302 4.999 1.00 89.69 94 SER A C 1
ATOM 694 O O . SER A 1 94 ? -6.906 6.652 6.026 1.00 89.69 94 SER A O 1
ATOM 696 N N . HIS A 1 95 ? -6.820 6.766 3.786 1.00 86.75 95 HIS A N 1
ATOM 697 C CA . HIS A 1 95 ? -7.065 5.338 3.575 1.00 86.75 95 HIS A CA 1
ATOM 698 C C . HIS A 1 95 ? -5.856 4.466 3.961 1.00 86.75 95 HIS A C 1
ATOM 700 O O . HIS A 1 95 ? -6.036 3.289 4.254 1.00 86.75 95 HIS A O 1
ATOM 706 N N . ALA A 1 96 ? -4.649 5.044 4.012 1.00 87.00 96 ALA A N 1
ATOM 707 C CA . ALA A 1 96 ? -3.408 4.337 4.329 1.00 87.00 96 ALA A CA 1
ATOM 708 C C . ALA A 1 96 ? -3.129 4.205 5.833 1.00 87.00 96 ALA A C 1
ATOM 710 O O . ALA A 1 96 ? -2.188 3.510 6.218 1.00 87.00 96 ALA A O 1
ATOM 711 N N . LEU A 1 97 ? -3.914 4.869 6.688 1.00 89.44 97 LEU A N 1
ATOM 712 C CA . LEU A 1 97 ? -3.828 4.651 8.126 1.00 89.44 97 LEU A CA 1
ATOM 713 C C . LEU A 1 97 ? -4.313 3.241 8.457 1.00 89.44 97 LEU A C 1
ATOM 715 O O . LEU A 1 97 ? -5.396 2.830 8.046 1.00 89.44 97 LEU A O 1
ATOM 719 N N . LEU A 1 98 ? -3.507 2.512 9.218 1.00 87.31 98 LEU A N 1
ATOM 720 C CA . LEU A 1 98 ? -3.801 1.152 9.631 1.00 87.31 98 LEU A CA 1
ATOM 721 C C . LEU A 1 98 ? -3.377 0.975 11.080 1.00 87.31 98 LEU A C 1
ATOM 723 O O . LEU A 1 98 ? -2.265 1.342 11.460 1.00 87.31 98 LEU A O 1
ATOM 727 N N . PHE A 1 99 ? -4.264 0.386 11.873 1.00 89.25 99 PHE A N 1
ATOM 728 C CA . PHE A 1 99 ? -3.987 0.031 13.256 1.00 89.25 99 PHE A CA 1
ATOM 729 C C . PHE A 1 99 ? -3.844 -1.483 13.345 1.00 89.25 99 PHE A C 1
ATOM 731 O O . PHE A 1 99 ? -4.767 -2.221 12.993 1.00 89.25 99 PHE A O 1
ATOM 738 N N . ARG A 1 100 ? -2.672 -1.940 13.788 1.00 91.50 100 ARG A N 1
ATOM 739 C CA . ARG A 1 100 ? -2.451 -3.345 14.128 1.00 91.50 100 ARG A CA 1
ATOM 740 C C . ARG A 1 100 ? -2.862 -3.561 15.570 1.00 91.50 100 ARG A C 1
ATOM 742 O O . ARG A 1 100 ? -2.444 -2.807 16.446 1.00 91.50 100 ARG A O 1
ATOM 749 N N . LEU A 1 101 ? -3.699 -4.564 15.780 1.00 92.50 101 LEU A N 1
ATOM 750 C CA . LEU A 1 101 ? -4.117 -4.988 17.104 1.00 92.50 101 LEU A CA 1
ATOM 751 C C . LEU A 1 101 ? -3.401 -6.291 17.420 1.00 92.50 101 LEU A C 1
ATOM 753 O O . LEU A 1 101 ? -3.271 -7.158 16.560 1.00 92.50 101 LEU A O 1
ATOM 757 N N . SER A 1 102 ? -2.925 -6.412 18.647 1.00 94.69 102 SER A N 1
ATOM 758 C CA . SER A 1 102 ? -2.323 -7.641 19.126 1.00 94.69 102 SER A CA 1
ATOM 759 C C . SER A 1 102 ? -2.673 -7.845 20.585 1.00 94.69 102 SER A C 1
ATOM 761 O O . SER A 1 102 ? -2.818 -6.890 21.353 1.00 94.69 102 SER A O 1
ATOM 763 N N . SER A 1 103 ? -2.763 -9.106 20.977 1.00 93.25 103 SER A N 1
ATOM 764 C CA . SER A 1 103 ? -2.781 -9.487 22.379 1.00 93.25 103 SER A CA 1
ATOM 765 C C . SER A 1 103 ? -1.419 -9.176 23.035 1.00 93.25 103 SER A C 1
ATOM 767 O O . SER A 1 103 ? -0.422 -8.978 22.335 1.00 93.25 103 SER A O 1
ATOM 769 N N . PRO A 1 104 ? -1.332 -9.148 24.377 1.00 93.00 104 PRO A N 1
ATOM 770 C CA . PRO A 1 104 ? -0.055 -8.993 25.076 1.00 93.00 104 PRO A CA 1
ATOM 771 C C . PRO A 1 104 ? 0.839 -10.243 24.991 1.00 93.00 104 PRO A C 1
ATOM 773 O O . PRO A 1 104 ? 1.953 -10.227 25.511 1.00 93.00 104 PRO A O 1
ATOM 776 N N . PHE A 1 105 ? 0.355 -11.332 24.389 1.00 91.94 105 PHE A N 1
ATOM 777 C CA . PHE A 1 105 ? 1.118 -12.557 24.198 1.00 91.94 105 PHE A CA 1
ATOM 778 C C . PHE A 1 105 ? 1.882 -12.519 22.877 1.00 91.94 105 PHE A C 1
ATOM 780 O O . PHE A 1 105 ? 1.406 -11.977 21.877 1.00 91.94 105 PHE A O 1
ATOM 787 N N . SER A 1 106 ? 3.044 -13.162 22.875 1.00 93.94 106 SER A N 1
ATOM 788 C CA . SER A 1 106 ? 3.849 -13.357 21.676 1.00 93.94 106 SER A CA 1
ATOM 789 C C . SER A 1 106 ? 3.764 -14.804 21.211 1.00 93.94 106 SER A C 1
ATOM 791 O O . SER A 1 106 ? 3.653 -15.722 22.029 1.00 93.94 106 SER A O 1
ATOM 793 N N . GLY A 1 107 ? 3.815 -14.998 19.897 1.00 92.19 107 GLY A N 1
ATOM 794 C CA . GLY A 1 107 ? 3.855 -16.321 19.296 1.00 92.19 107 GLY A CA 1
ATOM 795 C C . GLY A 1 107 ? 5.224 -16.989 19.439 1.00 92.19 107 GLY A C 1
ATOM 796 O O . GLY A 1 107 ? 6.106 -16.522 20.167 1.00 92.19 107 GLY A O 1
ATOM 797 N N . LEU A 1 108 ? 5.405 -18.116 18.751 1.00 94.06 108 LEU A N 1
ATOM 798 C CA . LEU A 1 108 ? 6.564 -19.001 18.934 1.00 94.06 108 LEU A CA 1
ATOM 799 C C . LEU A 1 108 ? 7.902 -18.323 18.588 1.00 94.06 108 LEU A C 1
ATOM 801 O O . LEU A 1 108 ? 8.946 -18.692 19.128 1.00 94.06 108 LEU A O 1
ATOM 805 N N . HIS A 1 109 ? 7.877 -17.331 17.704 1.00 95.00 109 HIS A N 1
ATOM 806 C CA . HIS A 1 109 ? 9.033 -16.589 17.207 1.00 95.00 109 HIS A CA 1
ATOM 807 C C . HIS A 1 109 ? 9.021 -15.118 17.645 1.00 95.00 109 HIS A C 1
ATOM 809 O O . HIS A 1 109 ? 9.673 -14.282 17.019 1.00 95.00 109 HIS A O 1
ATOM 815 N N . ASN A 1 110 ? 8.324 -14.800 18.741 1.00 93.00 110 ASN A N 1
ATOM 816 C CA . ASN A 1 110 ? 8.092 -13.436 19.225 1.00 93.00 110 ASN A CA 1
ATOM 817 C C . ASN A 1 110 ? 7.287 -12.543 18.262 1.00 93.00 110 ASN A C 1
ATOM 819 O O . ASN A 1 110 ? 7.341 -11.316 18.359 1.00 93.00 110 ASN A O 1
ATOM 823 N N . GLU A 1 111 ? 6.538 -13.134 17.336 1.00 92.88 111 GLU A N 1
ATOM 824 C CA . GLU A 1 111 ? 5.588 -12.417 16.497 1.00 92.88 111 GLU A CA 1
ATOM 825 C C . GLU A 1 111 ? 4.376 -11.931 17.315 1.00 92.88 111 GLU A C 1
ATOM 827 O O . GLU A 1 111 ? 3.978 -12.595 18.281 1.00 92.88 111 GLU A O 1
ATOM 832 N N . PRO A 1 112 ? 3.760 -10.794 16.945 1.00 94.06 112 PRO A N 1
ATOM 833 C CA . PRO A 1 112 ? 2.497 -10.372 17.538 1.00 94.06 112 PRO A CA 1
ATOM 834 C C . PRO A 1 112 ? 1.405 -11.420 17.302 1.00 94.06 112 PRO A C 1
ATOM 836 O O . PRO A 1 112 ? 1.224 -11.882 16.176 1.00 94.06 112 PRO A O 1
ATOM 839 N N . VAL A 1 113 ? 0.654 -11.763 18.348 1.00 95.69 113 VAL A N 1
ATOM 840 C CA . VAL A 1 113 ? -0.554 -12.591 18.231 1.00 95.69 113 VAL A CA 1
ATOM 841 C C . VAL A 1 113 ? -1.759 -11.675 18.066 1.00 95.69 113 VAL A C 1
ATOM 843 O O . VAL A 1 113 ? -1.930 -10.758 18.869 1.00 95.69 113 VAL A O 1
ATOM 846 N N . ASP A 1 114 ? -2.588 -11.929 17.056 1.00 95.31 114 ASP A N 1
ATOM 847 C CA . ASP A 1 114 ? -3.815 -11.175 16.776 1.00 95.31 114 ASP A CA 1
ATOM 848 C C . ASP A 1 114 ? -4.716 -11.033 18.016 1.00 95.31 114 ASP A C 1
ATOM 850 O O . ASP A 1 114 ? -4.772 -11.914 18.881 1.00 95.31 114 ASP A O 1
ATOM 854 N N . ASP A 1 115 ? -5.448 -9.918 18.107 1.00 93.75 115 ASP A N 1
ATOM 855 C CA . ASP A 1 115 ? -6.470 -9.772 19.143 1.00 93.75 115 ASP A CA 1
ATOM 856 C C . ASP A 1 115 ? -7.559 -10.852 18.959 1.00 93.75 115 ASP A C 1
ATOM 858 O O . ASP A 1 115 ? -8.068 -11.022 17.847 1.00 93.75 115 ASP A O 1
ATOM 862 N N . PRO A 1 116 ? -7.958 -11.584 20.016 1.00 91.31 116 PRO A N 1
ATOM 863 C CA . PRO A 1 116 ? -8.880 -12.713 19.881 1.00 91.31 116 PRO A CA 1
ATOM 864 C C . PRO A 1 116 ? -10.308 -12.310 19.486 1.00 91.31 116 PRO A C 1
ATOM 866 O O . PRO A 1 116 ? -11.067 -13.161 19.028 1.00 91.31 116 PRO A O 1
ATOM 869 N N . ASN A 1 117 ? -10.692 -11.045 19.674 1.00 91.44 117 ASN A N 1
ATOM 870 C CA . ASN A 1 117 ? -12.029 -10.545 19.353 1.00 91.44 117 ASN A CA 1
ATOM 871 C C . ASN A 1 117 ? -12.041 -9.744 18.048 1.00 91.44 117 ASN A C 1
ATOM 873 O O . ASN A 1 117 ? -13.012 -9.808 17.295 1.00 91.44 117 ASN A O 1
ATOM 877 N N . TYR A 1 118 ? -10.978 -8.978 17.792 1.00 87.44 118 TYR A N 1
ATOM 878 C CA . TYR A 1 118 ? -10.923 -8.007 16.695 1.00 87.44 118 TYR A CA 1
ATOM 879 C C . TYR A 1 118 ? -9.945 -8.383 15.570 1.00 87.44 118 TYR A C 1
ATOM 881 O O . TYR A 1 118 ? -9.903 -7.696 14.549 1.00 87.44 118 TYR A O 1
ATOM 889 N N . GLY A 1 119 ? -9.184 -9.471 15.724 1.00 91.12 119 GLY A N 1
ATOM 890 C CA . GLY A 1 119 ? -8.148 -9.891 14.780 1.00 91.12 119 GLY A CA 1
ATOM 891 C C . GLY A 1 119 ? -6.914 -8.981 14.796 1.00 91.12 119 GLY A C 1
ATOM 892 O O . GLY A 1 119 ? -6.747 -8.137 15.674 1.00 91.12 119 GLY A O 1
ATOM 893 N N . GLY A 1 120 ? -6.027 -9.144 13.811 1.00 91.25 120 GLY A N 1
ATOM 894 C CA . GLY A 1 120 ? -4.752 -8.415 13.744 1.00 91.25 120 GLY A CA 1
ATOM 895 C C . GLY A 1 120 ? -4.812 -6.991 13.182 1.00 91.25 120 GLY A C 1
ATOM 896 O O . GLY A 1 120 ? -3.795 -6.290 13.151 1.00 91.25 120 GLY A O 1
ATOM 897 N N . GLN A 1 121 ? -5.965 -6.544 12.680 1.00 89.31 121 GLN A N 1
ATOM 898 C CA . GLN A 1 121 ? -6.096 -5.256 11.997 1.00 89.31 121 GLN A CA 1
ATOM 899 C C . GLN A 1 121 ? -7.465 -4.623 12.231 1.00 89.31 121 GLN A C 1
ATOM 901 O O . GLN A 1 121 ? -8.496 -5.202 11.899 1.00 89.31 121 GLN A O 1
ATOM 906 N N . PHE A 1 122 ? -7.457 -3.373 12.692 1.00 86.94 122 PHE A N 1
ATOM 907 C CA . PHE A 1 122 ? -8.658 -2.552 12.772 1.00 86.94 122 PHE A CA 1
ATOM 908 C C . PHE A 1 122 ? -8.829 -1.714 11.502 1.00 86.94 122 PHE A C 1
ATOM 910 O O . PHE A 1 122 ? -7.964 -0.912 11.139 1.00 86.94 122 PHE A O 1
ATOM 917 N N . ASN A 1 123 ? -9.974 -1.886 10.842 1.00 81.94 123 ASN A N 1
ATOM 918 C CA . ASN A 1 123 ? -10.383 -1.075 9.702 1.00 81.94 123 ASN A CA 1
ATOM 919 C C . ASN A 1 123 ? -11.186 0.124 10.215 1.00 81.94 123 ASN A C 1
ATOM 921 O O . ASN A 1 123 ? -12.348 -0.007 10.596 1.00 81.94 123 ASN A O 1
ATOM 925 N N . HIS A 1 124 ? -10.570 1.309 10.227 1.00 80.81 124 HIS A N 1
ATOM 926 C CA . HIS A 1 124 ? -11.229 2.556 10.640 1.00 80.81 124 HIS A CA 1
ATOM 927 C C . HIS A 1 124 ? -12.307 3.018 9.654 1.00 80.81 124 HIS A C 1
ATOM 929 O O . HIS A 1 124 ? -13.052 3.951 9.955 1.00 80.81 124 HIS A O 1
ATOM 935 N N . LYS A 1 125 ? -12.415 2.366 8.490 1.00 76.56 125 LYS A N 1
ATOM 936 C CA . LYS A 1 125 ? -13.548 2.484 7.577 1.00 76.56 125 LYS A CA 1
ATOM 937 C C . LYS A 1 125 ? -14.293 1.151 7.482 1.00 76.56 125 LYS A C 1
ATOM 939 O O . LYS A 1 125 ? -13.696 0.114 7.226 1.00 76.56 125 LYS A O 1
ATOM 944 N N . ALA A 1 126 ? -15.613 1.200 7.654 1.00 63.16 126 ALA A N 1
ATOM 945 C CA . ALA A 1 126 ? -16.491 0.032 7.536 1.00 63.16 126 ALA A CA 1
ATOM 946 C C . ALA A 1 126 ? -17.164 -0.087 6.156 1.00 63.16 126 ALA A C 1
ATOM 948 O O . ALA A 1 126 ? -17.594 -1.170 5.777 1.00 63.16 126 ALA A O 1
ATOM 949 N N . ILE A 1 127 ? -17.269 1.023 5.412 1.00 64.75 127 ILE A N 1
ATOM 950 C CA . ILE A 1 127 ? -17.888 1.079 4.084 1.00 64.75 127 ILE A CA 1
ATOM 951 C C . ILE A 1 127 ? -16.917 1.760 3.124 1.00 64.75 127 ILE A C 1
ATOM 953 O O . ILE A 1 127 ? -16.392 2.846 3.399 1.00 64.75 127 ILE A O 1
ATOM 957 N N . VAL A 1 128 ? -16.705 1.107 1.988 1.00 65.56 128 VAL A N 1
A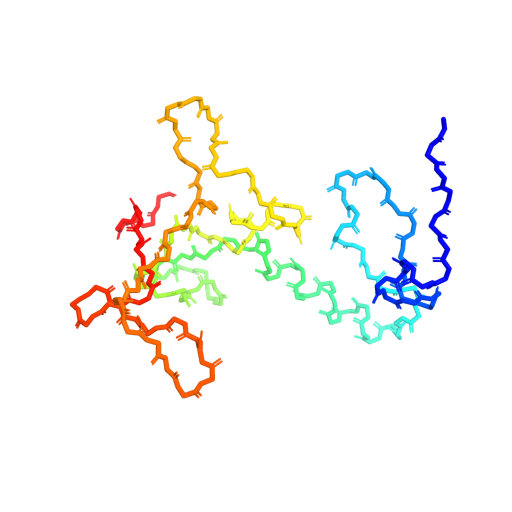TOM 958 C CA . VAL A 1 128 ? -15.939 1.630 0.863 1.00 65.56 128 VAL A CA 1
ATOM 959 C C . VAL A 1 128 ? -16.595 2.935 0.385 1.00 65.56 128 VAL A C 1
ATOM 961 O O . VAL A 1 128 ? -17.750 2.938 -0.034 1.00 65.56 128 VAL A O 1
ATOM 964 N N . SER A 1 129 ? -15.867 4.051 0.491 1.00 60.75 129 SER A N 1
ATOM 965 C CA . SER A 1 129 ? -16.286 5.405 0.081 1.00 60.75 129 SER A CA 1
ATOM 966 C C . SER A 1 129 ? -15.210 6.068 -0.753 1.00 60.75 129 SER A C 1
ATOM 968 O O . SER A 1 129 ? -14.018 5.830 -0.439 1.00 60.75 129 SER A O 1
#

Secondary structure (DSSP, 8-state):
-PPPPPGGG-TTHHHH-----STTGGGPPPTT--HHHHHHHHHHHHHHHPPPBPSS-SSTTSB-S-S--SSSSGGGTSGGGSPPPSEEETTEE-TT--EE-EEEEE-TTSPEEEBTTTBSEE-S-SS--

pLDDT: mean 85.0, std 9.95, range [48.44, 97.81]

Radius of gyration: 18.92 Å; chains: 1; bounding box: 50×36×48 Å

Sequence (129 aa):
MPIPPNEDELLGGKSATVFDQTENALGNPIHNLTDADLIRFSAGNSLNRNNWTTAPASANGRDGLGPLFNGQSCSACHLKDGKSNPFTSETKPSHALLFRLSSPFSGLHNEPVDDPNYGGQFNHKAIVS